Protein AF-A0A1H2GP86-F1 (afdb_monomer)

Sequence (86 aa):
MNILKQNWKLFLIASLTLGLAPFNPPHIWGKLQWILGGNAFSAENGMESQDWFDVLLHGTPWILLLISIFLNLFAAKSKVTSSKKT

pLDDT: mean 86.39, std 13.92, range [47.31, 97.56]

Mean predicted aligned error: 7.45 Å

Solvent-accessible surface area (backbone atoms only — not comparable to full-atom values): 4868 Å² total; per-residue (Å²): 115,65,65,48,52,73,42,35,65,58,26,46,52,38,22,71,44,58,27,32,39,54,82,82,73,29,54,42,57,60,52,50,52,34,52,75,67,54,36,39,77,34,95,89,64,38,58,51,74,67,54,53,46,45,44,49,64,22,43,45,27,47,53,51,27,53,52,14,49,49,50,61,72,63,64,74,79,77,72,79,82,73,82,80,72,133

Structure (mmCIF, N/CA/C/O backbone):
data_AF-A0A1H2GP86-F1
#
_entry.id   AF-A0A1H2GP86-F1
#
loop_
_atom_site.group_PDB
_atom_site.id
_atom_site.type_symbol
_atom_site.label_atom_id
_atom_site.label_alt_id
_atom_site.label_comp_id
_atom_site.label_asym_id
_atom_site.label_entity_id
_atom_site.label_seq_id
_atom_site.pdbx_PDB_ins_code
_atom_site.Cartn_x
_atom_site.Cartn_y
_atom_site.Cartn_z
_atom_site.occupancy
_atom_site.B_iso_or_equiv
_atom_site.auth_seq_id
_atom_site.auth_comp_id
_atom_site.auth_asym_id
_atom_site.auth_atom_id
_atom_site.pdbx_PDB_model_num
ATOM 1 N N . MET A 1 1 ? -16.802 -12.466 3.122 1.00 62.00 1 MET A N 1
ATOM 2 C CA . MET A 1 1 ? -17.281 -11.074 3.321 1.00 62.00 1 MET A CA 1
ATOM 3 C C . MET A 1 1 ? -17.073 -10.552 4.751 1.00 62.00 1 MET A C 1
ATOM 5 O O . MET A 1 1 ? -16.572 -9.444 4.892 1.00 62.00 1 MET A O 1
ATOM 9 N N . ASN A 1 2 ? -17.407 -11.312 5.809 1.00 79.75 2 ASN A N 1
ATOM 10 C CA . ASN A 1 2 ? -17.237 -10.849 7.203 1.00 79.75 2 ASN A CA 1
ATOM 11 C C . ASN A 1 2 ? -15.781 -10.601 7.616 1.00 79.75 2 ASN A C 1
ATOM 13 O O . ASN A 1 2 ? -15.515 -9.605 8.279 1.00 79.75 2 ASN A O 1
ATOM 17 N N . ILE A 1 3 ? -14.849 -11.461 7.188 1.00 87.94 3 ILE A N 1
ATOM 18 C CA . ILE A 1 3 ? -13.426 -11.354 7.549 1.00 87.94 3 ILE A CA 1
ATOM 19 C C . ILE A 1 3 ? -12.870 -9.986 7.151 1.00 87.94 3 ILE A C 1
ATOM 21 O O . ILE A 1 3 ? -12.258 -9.321 7.981 1.00 87.94 3 ILE A O 1
ATOM 25 N N . LEU A 1 4 ? -13.144 -9.533 5.921 1.00 89.12 4 LEU A N 1
ATOM 26 C CA . LEU A 1 4 ? -12.653 -8.241 5.447 1.00 89.12 4 LEU A CA 1
ATOM 27 C C . LEU A 1 4 ? -13.215 -7.088 6.277 1.00 89.12 4 LEU A C 1
ATOM 29 O O . LEU A 1 4 ? -12.456 -6.226 6.698 1.00 89.12 4 LEU A O 1
ATOM 33 N N . LYS A 1 5 ? -14.520 -7.098 6.571 1.00 87.38 5 LYS A N 1
ATOM 34 C CA . LYS A 1 5 ? -15.163 -6.046 7.369 1.00 87.38 5 LYS A CA 1
ATOM 35 C C . LYS A 1 5 ? -14.647 -5.987 8.807 1.00 87.38 5 LYS A C 1
ATOM 37 O O . LYS A 1 5 ? -14.403 -4.899 9.314 1.00 87.38 5 LYS A O 1
ATOM 42 N N . GLN A 1 6 ? -14.484 -7.141 9.452 1.00 92.31 6 GLN A N 1
ATOM 43 C CA . GLN A 1 6 ? -14.114 -7.242 10.868 1.00 92.31 6 GLN A CA 1
ATOM 44 C C . GLN A 1 6 ? -12.623 -6.981 11.110 1.00 92.31 6 GLN A C 1
ATOM 46 O O . GLN A 1 6 ? -12.263 -6.380 12.118 1.00 92.31 6 GLN A O 1
ATOM 51 N N . ASN A 1 7 ? -11.760 -7.378 10.172 1.00 94.56 7 ASN A N 1
ATOM 52 C CA . ASN A 1 7 ? -10.304 -7.304 10.321 1.00 94.56 7 ASN A CA 1
ATOM 53 C C . ASN A 1 7 ? -9.686 -6.075 9.637 1.00 94.56 7 ASN A C 1
ATOM 55 O O . ASN A 1 7 ? -8.498 -6.065 9.336 1.00 94.56 7 ASN A O 1
ATOM 59 N N . TRP A 1 8 ? -10.459 -5.010 9.412 1.00 94.69 8 TRP A N 1
ATOM 60 C CA . TRP A 1 8 ? -9.964 -3.789 8.763 1.00 94.69 8 TRP A CA 1
ATOM 61 C C . TRP A 1 8 ? -8.741 -3.179 9.473 1.00 94.69 8 TRP A C 1
ATOM 63 O O . TRP A 1 8 ? -7.833 -2.679 8.817 1.00 94.69 8 TRP A O 1
ATOM 73 N N . LYS A 1 9 ? -8.672 -3.298 10.810 1.00 95.88 9 LYS A N 1
ATOM 74 C CA . LYS A 1 9 ? -7.521 -2.864 11.621 1.00 95.88 9 LYS A CA 1
ATOM 75 C C . LYS A 1 9 ? -6.248 -3.646 11.297 1.00 95.88 9 LYS A C 1
ATOM 77 O O . LYS A 1 9 ? -5.173 -3.060 11.282 1.00 95.88 9 LYS A O 1
ATOM 82 N N . LEU A 1 10 ? -6.368 -4.947 11.022 1.00 96.38 10 LEU A N 1
ATOM 83 C CA . LEU A 1 10 ? -5.232 -5.775 10.619 1.00 96.38 10 LEU A CA 1
ATOM 84 C C . LEU A 1 10 ? -4.673 -5.284 9.283 1.00 96.38 10 LEU A C 1
ATOM 86 O O . LEU A 1 10 ? -3.468 -5.093 9.168 1.00 96.38 10 LEU A O 1
ATOM 90 N N . PHE A 1 11 ? -5.538 -5.013 8.300 1.00 96.44 11 PHE A N 1
ATOM 91 C CA . PHE A 1 11 ? -5.097 -4.470 7.011 1.00 96.44 11 PHE A CA 1
ATOM 92 C C . PHE A 1 11 ? -4.532 -3.059 7.141 1.00 96.44 11 PHE A C 1
ATOM 94 O O . PHE A 1 11 ? -3.586 -2.730 6.434 1.00 96.44 11 PHE A O 1
ATOM 101 N N . LEU A 1 12 ? -5.053 -2.245 8.065 1.00 96.75 12 LEU A N 1
ATOM 102 C CA . LEU A 1 12 ? -4.485 -0.934 8.369 1.00 96.75 12 LEU A CA 1
ATOM 103 C C . LEU A 1 12 ? -3.055 -1.069 8.899 1.00 96.75 12 LEU A C 1
ATOM 105 O O . LEU A 1 12 ? -2.147 -0.462 8.344 1.00 96.75 12 LEU A O 1
ATOM 109 N N . ILE A 1 13 ? -2.842 -1.900 9.921 1.00 97.56 13 ILE A N 1
ATOM 110 C CA . ILE A 1 13 ? -1.508 -2.131 10.492 1.00 97.56 13 ILE A CA 1
ATOM 111 C C . ILE A 1 13 ? -0.573 -2.731 9.438 1.00 97.56 13 ILE A C 1
ATOM 113 O O . ILE A 1 13 ? 0.552 -2.262 9.292 1.00 97.56 13 ILE A O 1
ATOM 117 N N . ALA A 1 14 ? -1.031 -3.713 8.659 1.00 96.81 14 ALA A N 1
ATOM 118 C CA . ALA A 1 14 ? -0.235 -4.318 7.595 1.00 96.81 14 ALA A CA 1
ATOM 119 C C . ALA A 1 14 ? 0.118 -3.309 6.488 1.00 96.81 14 ALA A C 1
ATOM 121 O O . ALA A 1 14 ? 1.237 -3.326 5.989 1.00 96.81 14 ALA A O 1
ATOM 122 N N . SER A 1 15 ? -0.787 -2.392 6.137 1.00 96.31 15 SER A N 1
ATOM 123 C CA . SER A 1 15 ? -0.514 -1.325 5.160 1.00 96.31 15 SER A CA 1
ATOM 124 C C . SER A 1 15 ? 0.512 -0.334 5.690 1.00 96.31 15 SER A C 1
ATOM 126 O O . SER A 1 15 ? 1.455 0.012 4.990 1.00 96.31 15 SER A O 1
ATOM 128 N N . LEU A 1 16 ? 0.361 0.075 6.951 1.00 95.31 16 LEU A N 1
ATOM 129 C CA . LEU A 1 16 ? 1.265 1.020 7.601 1.00 95.31 16 LEU A CA 1
ATOM 130 C C . LEU A 1 16 ? 2.624 0.420 7.964 1.00 95.31 16 LEU A C 1
ATOM 132 O O . LEU A 1 16 ? 3.524 1.182 8.278 1.00 95.31 16 LEU A O 1
ATOM 136 N N . THR A 1 17 ? 2.780 -0.904 7.956 1.00 95.00 17 THR A N 1
ATOM 137 C CA . THR A 1 17 ? 4.055 -1.580 8.236 1.00 95.00 17 THR A CA 1
ATOM 138 C C . THR A 1 17 ? 4.632 -2.183 6.963 1.00 95.00 17 THR A C 1
ATOM 140 O O . THR A 1 17 ? 5.498 -1.578 6.341 1.00 95.00 17 THR A O 1
ATOM 14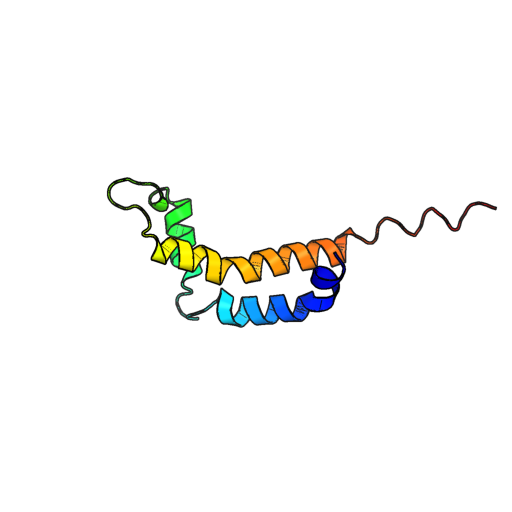3 N N . LEU A 1 18 ? 4.115 -3.335 6.533 1.00 95.06 18 LEU A N 1
ATOM 144 C CA . LEU A 1 18 ? 4.565 -4.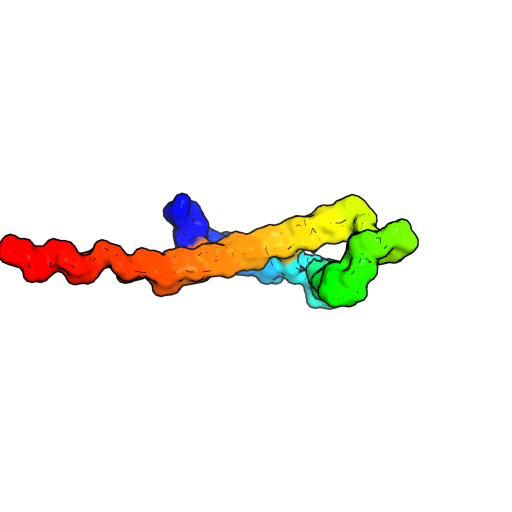036 5.333 1.00 95.06 18 LEU A CA 1
ATOM 145 C C . LEU A 1 18 ? 4.323 -3.214 4.063 1.00 95.06 18 LEU A C 1
ATOM 147 O O . LEU A 1 18 ? 5.194 -3.154 3.211 1.00 95.06 18 LEU A O 1
ATOM 151 N N . GLY A 1 19 ? 3.176 -2.543 3.939 1.00 92.94 19 GLY A N 1
ATOM 152 C CA . GLY A 1 19 ? 2.839 -1.781 2.732 1.00 92.94 19 GLY A CA 1
ATOM 153 C C . GLY A 1 19 ? 3.655 -0.502 2.521 1.00 92.94 19 GLY A C 1
ATOM 154 O O . GLY A 1 19 ? 3.728 -0.014 1.394 1.00 92.94 19 GLY A O 1
ATOM 155 N N . LEU A 1 20 ? 4.263 0.042 3.580 1.00 93.31 20 LEU A N 1
ATOM 156 C CA . LEU A 1 20 ? 5.145 1.214 3.519 1.00 93.31 20 LEU A CA 1
ATOM 157 C C . LEU A 1 20 ? 6.629 0.857 3.599 1.00 93.31 20 LEU A C 1
ATOM 159 O O . LEU A 1 20 ? 7.458 1.754 3.479 1.00 93.31 20 LEU A O 1
ATOM 163 N N . ALA A 1 21 ? 6.978 -0.409 3.821 1.00 92.38 21 ALA A N 1
ATOM 164 C CA . ALA A 1 21 ? 8.367 -0.802 3.980 1.00 92.38 21 ALA A CA 1
ATOM 165 C C . ALA A 1 21 ? 9.163 -0.664 2.662 1.00 92.38 21 ALA A C 1
ATOM 167 O O . ALA A 1 21 ? 8.621 -0.902 1.579 1.00 92.38 21 ALA A O 1
ATOM 168 N N . PRO A 1 22 ? 10.458 -0.303 2.746 1.00 89.94 22 PRO A N 1
ATOM 169 C CA . PRO A 1 22 ? 11.097 0.468 3.812 1.00 89.94 22 PRO A CA 1
ATOM 170 C C . PRO A 1 22 ? 10.541 1.898 3.843 1.00 89.94 22 PRO A C 1
ATOM 172 O O . PRO A 1 22 ? 10.261 2.480 2.812 1.00 89.94 22 PRO A O 1
ATOM 175 N N . PHE A 1 23 ? 10.425 2.519 5.014 1.00 90.69 23 PHE A N 1
ATOM 176 C CA . PHE A 1 23 ? 9.658 3.768 5.162 1.00 90.69 23 PHE A CA 1
ATOM 177 C C . PHE A 1 23 ? 10.203 4.999 4.420 1.00 90.69 23 PHE A C 1
ATOM 179 O O . PHE A 1 23 ? 9.499 6.003 4.323 1.00 90.69 23 PHE A O 1
ATOM 186 N N . ASN A 1 24 ? 11.443 4.961 3.924 1.00 87.44 24 ASN A N 1
ATOM 187 C CA . ASN A 1 24 ? 12.062 6.096 3.251 1.00 87.44 24 ASN A CA 1
ATOM 188 C C . ASN A 1 24 ? 13.149 5.657 2.245 1.00 87.44 24 ASN A C 1
ATOM 190 O O . ASN A 1 24 ? 14.270 5.379 2.674 1.00 87.44 24 ASN A O 1
ATOM 194 N N . 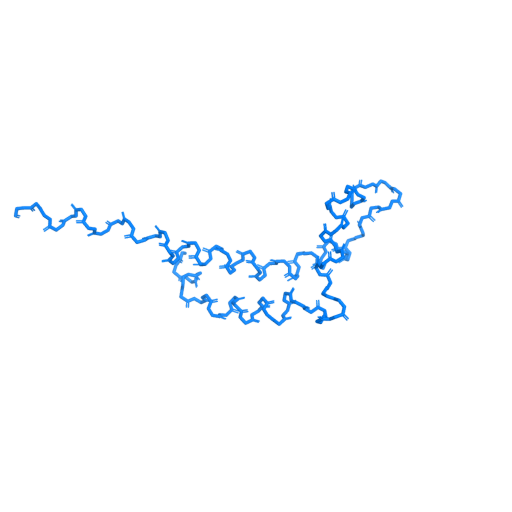PRO A 1 25 ? 12.870 5.629 0.928 1.00 84.69 25 PRO A N 1
ATOM 195 C CA . PRO A 1 25 ? 11.555 5.703 0.284 1.00 84.69 25 PRO A CA 1
ATOM 196 C C . PRO A 1 25 ? 10.825 4.338 0.289 1.00 84.69 25 PRO A C 1
ATOM 198 O O . PRO A 1 25 ? 11.484 3.312 0.117 1.00 84.69 25 PRO A O 1
ATOM 201 N N . PRO A 1 26 ? 9.481 4.302 0.403 1.00 87.06 26 PRO A N 1
ATOM 202 C CA . PRO A 1 26 ? 8.689 3.073 0.259 1.00 87.06 26 PRO A CA 1
ATOM 203 C C . PRO A 1 26 ? 8.977 2.338 -1.047 1.00 87.06 26 PRO A C 1
ATOM 205 O O . PRO A 1 26 ? 8.943 2.963 -2.111 1.00 87.06 26 PRO A O 1
ATOM 208 N N . HIS A 1 27 ? 9.164 1.009 -0.994 1.00 87.88 27 HIS A N 1
ATOM 209 C CA . HIS A 1 27 ? 9.386 0.202 -2.205 1.00 87.88 27 HIS A CA 1
ATOM 210 C C . HIS A 1 27 ? 8.275 0.437 -3.226 1.00 87.88 27 HIS A C 1
ATOM 212 O O . HIS A 1 27 ? 8.541 0.647 -4.409 1.00 87.88 27 HIS A O 1
ATOM 218 N N . ILE A 1 28 ? 7.027 0.487 -2.756 1.00 88.94 28 ILE A N 1
ATOM 219 C CA . ILE A 1 28 ? 5.859 0.676 -3.613 1.00 88.94 28 ILE A CA 1
ATOM 220 C C . ILE A 1 28 ? 5.880 2.005 -4.382 1.00 88.94 28 ILE A C 1
ATOM 222 O O . ILE A 1 28 ? 5.352 2.065 -5.488 1.00 88.94 28 ILE A O 1
ATOM 226 N N . TRP A 1 29 ? 6.515 3.058 -3.853 1.00 90.69 29 TRP A N 1
ATOM 227 C CA . TRP A 1 29 ? 6.517 4.379 -4.486 1.00 90.69 29 TRP A CA 1
ATOM 228 C C . TRP A 1 29 ? 7.262 4.368 -5.822 1.00 90.69 29 TRP A C 1
ATOM 230 O O . TRP A 1 29 ? 6.701 4.746 -6.851 1.00 90.69 29 TRP A O 1
ATOM 240 N N . GLY A 1 30 ? 8.497 3.857 -5.824 1.00 89.38 30 GLY A N 1
ATOM 241 C CA . GLY A 1 30 ? 9.303 3.754 -7.040 1.00 89.38 30 GLY A CA 1
ATOM 242 C C . GLY A 1 30 ? 8.672 2.818 -8.071 1.00 89.38 30 GLY A C 1
ATOM 243 O O . GLY A 1 30 ? 8.626 3.148 -9.254 1.00 89.38 30 GLY A O 1
ATOM 244 N N . LYS A 1 31 ? 8.101 1.685 -7.633 1.00 91.44 31 LYS A N 1
ATOM 245 C CA . LYS A 1 31 ? 7.433 0.756 -8.557 1.00 91.44 31 LYS A CA 1
ATOM 246 C C . LYS A 1 31 ? 6.167 1.355 -9.173 1.00 91.44 31 LYS A C 1
ATOM 248 O O . LYS A 1 31 ? 5.928 1.167 -10.359 1.00 91.44 31 LYS A O 1
ATOM 253 N N . LEU A 1 32 ? 5.372 2.112 -8.411 1.00 90.62 32 LEU A N 1
ATOM 254 C CA . LEU A 1 32 ? 4.203 2.810 -8.955 1.00 90.62 32 LEU A CA 1
ATOM 255 C C . LEU A 1 32 ? 4.609 3.837 -10.012 1.00 90.62 32 LEU A C 1
ATOM 257 O O . LEU A 1 32 ? 3.986 3.890 -11.067 1.00 90.62 32 LEU A O 1
ATOM 261 N N . GLN A 1 33 ? 5.670 4.610 -9.772 1.00 90.94 33 GLN A N 1
ATOM 262 C CA . GLN A 1 33 ? 6.211 5.525 -10.781 1.00 90.94 33 GLN A CA 1
ATOM 263 C C . GLN A 1 33 ? 6.681 4.773 -12.032 1.00 90.94 33 GLN A C 1
ATOM 265 O O . GLN A 1 33 ? 6.424 5.221 -13.146 1.00 90.94 33 GLN A O 1
ATOM 270 N N . TRP A 1 34 ? 7.308 3.609 -11.856 1.00 91.38 34 TRP A N 1
ATOM 271 C CA . TRP A 1 34 ? 7.755 2.755 -12.956 1.00 91.38 34 TRP A CA 1
ATOM 272 C C . TRP A 1 34 ? 6.582 2.234 -13.802 1.00 91.38 34 TRP A C 1
ATOM 274 O O . TRP A 1 34 ? 6.625 2.301 -15.032 1.00 91.38 34 TRP A O 1
ATOM 284 N N . ILE A 1 35 ? 5.508 1.777 -13.148 1.00 91.00 35 ILE A N 1
ATOM 285 C CA . ILE A 1 35 ? 4.277 1.312 -13.804 1.00 91.00 35 ILE A CA 1
ATOM 286 C C . ILE A 1 35 ? 3.584 2.466 -14.534 1.00 91.00 35 ILE A C 1
ATOM 288 O O . ILE A 1 35 ? 3.238 2.334 -15.706 1.00 91.00 35 ILE A O 1
ATOM 292 N N . LEU A 1 36 ? 3.407 3.610 -13.866 1.00 92.25 36 LEU A N 1
ATOM 293 C CA . LEU A 1 36 ? 2.748 4.788 -14.440 1.00 92.25 36 LEU A CA 1
ATOM 294 C C . LEU A 1 36 ? 3.555 5.415 -15.583 1.00 92.25 36 LEU A C 1
ATOM 296 O O . LEU A 1 36 ? 2.972 5.962 -16.514 1.00 92.25 36 LEU A O 1
ATOM 300 N N . GLY A 1 37 ? 4.883 5.313 -15.533 1.00 89.81 37 GLY A N 1
ATOM 301 C CA . GLY A 1 37 ? 5.784 5.760 -16.591 1.00 89.81 37 GLY A CA 1
ATOM 302 C C . GLY A 1 37 ? 5.827 4.840 -17.815 1.00 89.81 37 GLY A C 1
ATOM 303 O O . GLY A 1 37 ? 6.555 5.140 -18.753 1.00 89.81 37 GLY A O 1
ATOM 304 N N . GLY A 1 38 ? 5.106 3.709 -17.816 1.00 87.94 38 GLY A N 1
ATOM 305 C CA . GLY A 1 38 ? 5.051 2.752 -18.931 1.00 87.94 38 GLY A CA 1
ATOM 306 C C . GLY A 1 38 ? 6.285 1.853 -19.077 1.00 87.94 38 GLY A C 1
ATOM 307 O O . GLY A 1 38 ? 6.214 0.821 -19.739 1.00 87.94 38 GLY A O 1
ATOM 308 N N . ASN A 1 39 ? 7.386 2.186 -18.398 1.00 87.19 39 ASN A N 1
ATOM 309 C CA . ASN A 1 39 ? 8.641 1.438 -18.462 1.00 87.19 39 ASN A CA 1
ATOM 310 C C . ASN A 1 39 ? 8.536 0.025 -17.877 1.00 87.19 39 ASN A C 1
ATOM 312 O O . ASN A 1 39 ? 9.297 -0.842 -18.285 1.00 87.19 39 ASN A O 1
ATOM 316 N N . ALA A 1 40 ? 7.586 -0.235 -16.971 1.00 89.44 40 ALA A N 1
ATOM 317 C CA . ALA A 1 40 ? 7.430 -1.545 -16.333 1.00 89.44 40 ALA A CA 1
ATOM 318 C C . ALA A 1 40 ? 7.211 -2.705 -17.326 1.00 89.44 40 ALA A C 1
ATOM 320 O O . ALA A 1 40 ? 7.540 -3.846 -17.005 1.00 89.44 40 ALA A O 1
ATOM 321 N N . PHE A 1 41 ? 6.684 -2.416 -18.521 1.00 89.19 41 PHE A N 1
ATOM 322 C CA . PHE A 1 41 ? 6.397 -3.404 -19.569 1.00 89.19 41 PHE A CA 1
ATOM 323 C C . PHE A 1 41 ? 7.364 -3.333 -20.760 1.00 89.19 41 PHE A C 1
ATOM 325 O O . PHE A 1 41 ? 7.188 -4.058 -21.739 1.00 89.19 41 PHE A O 1
ATOM 332 N N . SER A 1 42 ? 8.362 -2.450 -20.707 1.00 90.00 42 SER A N 1
ATOM 333 C CA . SER A 1 42 ? 9.343 -2.297 -21.779 1.00 90.00 42 SER A CA 1
ATOM 334 C C . SER A 1 42 ? 10.236 -3.534 -21.879 1.00 90.00 42 SER A C 1
ATOM 336 O O . SER A 1 42 ? 10.645 -4.090 -20.868 1.00 90.00 42 SER A O 1
ATOM 338 N N . ALA A 1 43 ? 10.602 -3.939 -23.097 1.00 82.81 43 ALA A N 1
ATOM 339 C CA . ALA A 1 43 ? 11.493 -5.086 -23.298 1.00 82.81 43 ALA A CA 1
ATOM 340 C C . ALA A 1 43 ? 12.921 -4.839 -22.769 1.00 82.81 43 ALA A C 1
ATOM 342 O O . ALA A 1 43 ? 13.588 -5.780 -22.357 1.00 82.81 43 ALA A O 1
ATOM 343 N N . GLU A 1 44 ? 13.378 -3.582 -22.766 1.00 84.06 44 GLU A N 1
ATOM 344 C CA . GLU A 1 44 ? 14.748 -3.220 -22.365 1.00 84.06 44 GLU A CA 1
ATOM 345 C C . GLU A 1 44 ? 14.866 -2.750 -20.908 1.00 84.06 44 GLU A C 1
ATOM 347 O O . GLU A 1 44 ? 15.899 -2.948 -20.284 1.00 84.06 44 GLU A O 1
ATOM 352 N N . ASN A 1 45 ? 13.810 -2.138 -20.361 1.00 85.69 45 ASN A N 1
ATOM 353 C CA . ASN A 1 45 ? 13.795 -1.530 -19.018 1.00 85.69 45 ASN A CA 1
ATOM 354 C C . ASN A 1 45 ? 12.593 -2.002 -18.182 1.00 85.69 45 ASN A C 1
ATOM 356 O O . ASN A 1 45 ? 12.091 -1.267 -17.325 1.00 85.69 45 ASN A O 1
ATOM 360 N N . GLY A 1 46 ? 12.082 -3.188 -18.509 1.00 90.00 46 GLY A N 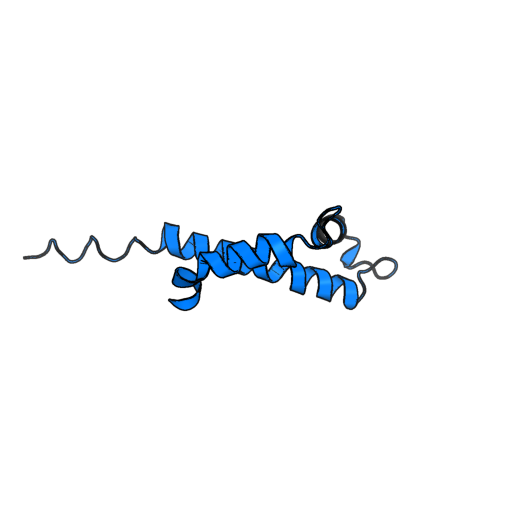1
ATOM 361 C CA . GLY A 1 46 ? 10.944 -3.806 -17.845 1.00 90.00 46 GLY A CA 1
ATOM 362 C C . GLY A 1 46 ? 11.253 -4.168 -16.402 1.00 90.00 46 GLY A C 1
ATOM 363 O O . GLY A 1 46 ? 12.406 -4.346 -16.016 1.00 90.00 46 GLY A O 1
ATOM 364 N N . MET A 1 47 ? 10.196 -4.289 -15.609 1.00 91.94 47 MET A N 1
ATOM 365 C CA . MET A 1 47 ? 10.313 -4.760 -14.236 1.00 91.94 47 MET A CA 1
ATOM 366 C C . MET A 1 47 ? 10.665 -6.248 -14.204 1.00 91.94 47 MET A C 1
ATOM 368 O O . MET A 1 47 ? 10.032 -7.065 -14.880 1.00 91.94 47 MET A O 1
ATOM 372 N N . GLU A 1 48 ? 11.625 -6.605 -13.360 1.00 93.69 48 GLU A N 1
ATOM 373 C CA . GLU A 1 48 ? 11.973 -7.991 -13.090 1.00 93.69 48 GLU A CA 1
ATOM 374 C C . GLU A 1 48 ? 10.918 -8.666 -12.205 1.00 93.69 48 GLU A C 1
ATOM 376 O O . GLU A 1 48 ? 10.081 -8.026 -11.562 1.00 93.69 48 GLU A O 1
ATOM 381 N N . SER A 1 49 ? 10.962 -9.998 -12.119 1.00 93.44 49 SER A N 1
ATOM 382 C CA . SER A 1 49 ? 10.017 -10.765 -11.298 1.00 93.44 49 SER A CA 1
ATOM 383 C C . SER A 1 49 ? 10.018 -10.339 -9.825 1.00 93.44 49 SER A C 1
ATOM 385 O O . SER A 1 49 ? 8.960 -10.326 -9.197 1.00 93.44 49 SER A O 1
ATOM 387 N N . GLN A 1 50 ? 11.176 -9.953 -9.282 1.00 93.25 50 GLN A N 1
ATOM 388 C CA . GLN A 1 50 ? 11.286 -9.424 -7.919 1.00 93.25 50 GLN A CA 1
ATOM 389 C C . GLN 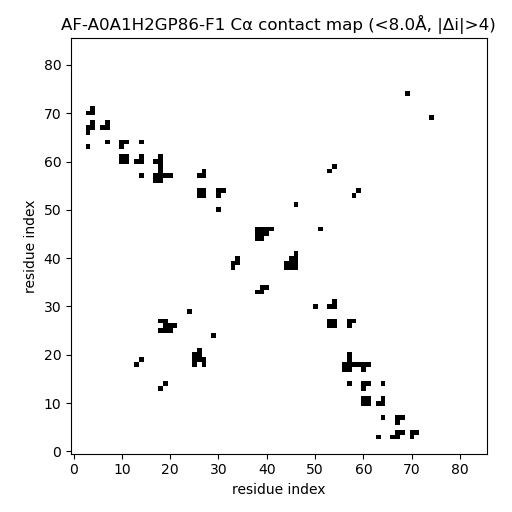A 1 50 ? 10.578 -8.074 -7.757 1.00 93.25 50 GLN A C 1
ATOM 391 O O . GLN A 1 50 ? 9.897 -7.85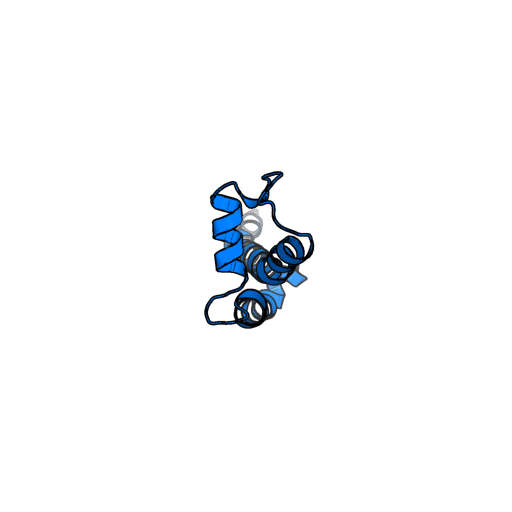3 -6.762 1.00 93.25 50 GLN A O 1
ATOM 396 N N . ASP A 1 51 ? 10.641 -7.207 -8.767 1.00 93.50 51 ASP A N 1
ATOM 397 C CA . ASP A 1 51 ? 9.981 -5.907 -8.733 1.00 93.50 51 ASP A CA 1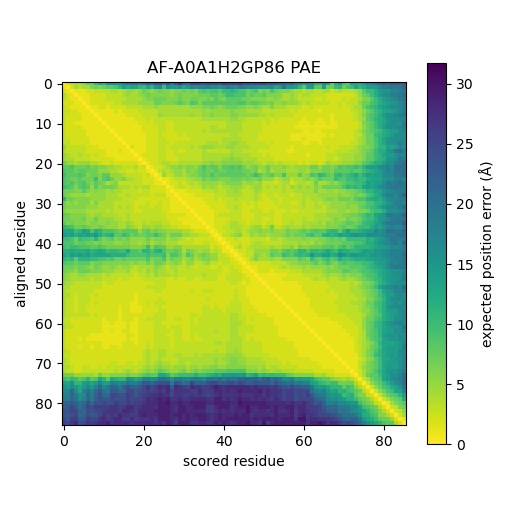
ATOM 398 C C . ASP A 1 51 ? 8.457 -6.070 -8.752 1.00 93.50 51 ASP A C 1
ATOM 400 O O . ASP A 1 51 ? 7.730 -5.356 -8.058 1.00 93.50 51 ASP A O 1
ATOM 404 N N . TRP A 1 52 ? 7.965 -7.037 -9.530 1.00 93.62 52 TRP A N 1
ATOM 405 C CA . TRP A 1 52 ? 6.552 -7.413 -9.535 1.00 93.62 52 TRP A CA 1
ATOM 406 C C . TRP A 1 52 ? 6.115 -8.009 -8.201 1.00 93.62 52 TRP A C 1
ATOM 408 O O . TRP A 1 52 ? 5.021 -7.705 -7.717 1.00 93.62 52 TRP A O 1
ATOM 418 N N . PHE A 1 53 ? 6.973 -8.822 -7.584 1.00 94.69 53 PHE A N 1
ATOM 419 C CA . PHE A 1 53 ? 6.727 -9.339 -6.247 1.00 94.69 53 PHE A CA 1
ATOM 420 C C . PHE A 1 53 ? 6.677 -8.214 -5.208 1.00 94.69 53 PHE A C 1
ATOM 422 O O . PHE A 1 53 ? 5.772 -8.221 -4.379 1.00 94.69 53 PHE A O 1
ATOM 429 N N . ASP A 1 54 ? 7.546 -7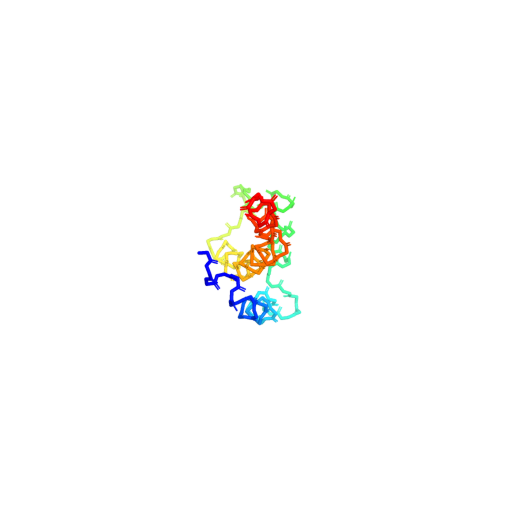.203 -5.294 1.00 94.19 54 ASP A N 1
ATOM 430 C CA . ASP A 1 54 ? 7.495 -6.028 -4.419 1.00 94.19 54 ASP A CA 1
ATOM 431 C C . ASP A 1 54 ? 6.158 -5.293 -4.540 1.00 94.19 54 ASP A C 1
ATOM 433 O O . ASP A 1 54 ? 5.545 -4.961 -3.523 1.00 94.19 54 ASP A O 1
ATOM 437 N N . VAL A 1 55 ? 5.668 -5.071 -5.765 1.00 94.50 55 VAL A N 1
ATOM 438 C CA . VAL A 1 55 ? 4.358 -4.438 -6.001 1.00 94.50 55 VAL A CA 1
ATOM 439 C C . VAL A 1 55 ? 3.234 -5.257 -5.388 1.00 94.50 55 VAL A C 1
ATOM 441 O O . VAL A 1 55 ? 2.368 -4.701 -4.713 1.00 94.50 55 VAL A O 1
ATOM 444 N N . LEU A 1 56 ? 3.246 -6.573 -5.598 1.00 95.56 56 LEU A N 1
ATOM 445 C CA . LEU A 1 56 ? 2.243 -7.465 -5.034 1.00 95.56 56 LEU A CA 1
ATOM 446 C C . LEU A 1 56 ? 2.301 -7.444 -3.501 1.00 95.56 56 LEU A C 1
ATOM 448 O O . LEU A 1 56 ? 1.282 -7.215 -2.852 1.00 95.56 56 LEU A O 1
ATOM 452 N N . LEU A 1 57 ? 3.478 -7.656 -2.917 1.00 95.62 57 LEU A N 1
ATOM 453 C CA . LEU A 1 57 ? 3.673 -7.795 -1.477 1.00 95.62 57 LEU A CA 1
ATOM 454 C C . LEU A 1 57 ? 3.310 -6.509 -0.730 1.00 95.62 57 LEU A C 1
ATOM 456 O O . LEU A 1 57 ? 2.553 -6.555 0.240 1.00 95.62 57 LEU A O 1
ATOM 460 N N . HIS A 1 58 ? 3.801 -5.364 -1.202 1.00 95.06 58 HIS A N 1
ATOM 461 C CA . HIS A 1 58 ? 3.572 -4.077 -0.548 1.00 95.06 58 HIS A CA 1
ATOM 462 C C . HIS A 1 58 ? 2.198 -3.498 -0.914 1.00 95.06 58 HIS A C 1
ATOM 464 O O . HIS A 1 58 ? 1.582 -2.815 -0.099 1.00 95.06 58 HIS A O 1
ATOM 470 N N . GLY A 1 59 ? 1.669 -3.792 -2.107 1.00 94.94 59 GLY A N 1
ATOM 471 C CA . GLY A 1 59 ? 0.365 -3.307 -2.573 1.00 94.94 59 GLY A CA 1
ATOM 472 C C . GLY A 1 59 ? -0.831 -4.081 -2.018 1.00 94.94 59 GLY A C 1
ATOM 473 O O . GLY A 1 59 ? -1.893 -3.495 -1.796 1.00 94.94 59 GLY A O 1
ATOM 474 N N . THR A 1 60 ? -0.675 -5.379 -1.739 1.00 96.50 60 THR A N 1
ATOM 475 C CA . THR A 1 60 ? -1.775 -6.235 -1.254 1.00 96.50 60 THR A CA 1
ATOM 476 C C . THR A 1 60 ? -2.429 -5.705 0.031 1.00 96.50 60 THR A C 1
ATOM 478 O O . THR A 1 60 ? -3.661 -5.611 0.055 1.00 96.50 60 THR A O 1
ATOM 481 N N . PRO A 1 61 ? -1.682 -5.298 1.082 1.00 96.31 61 PRO A N 1
ATOM 482 C CA . PRO A 1 61 ? -2.276 -4.718 2.286 1.00 96.31 61 PRO A CA 1
ATOM 483 C C . PRO A 1 61 ? -3.180 -3.511 2.000 1.00 96.31 61 PRO A C 1
ATOM 485 O O . PRO A 1 61 ? -4.289 -3.444 2.536 1.00 96.31 61 PRO A O 1
ATOM 488 N N . TRP A 1 62 ? -2.757 -2.613 1.101 1.00 95.88 62 TRP A N 1
ATOM 489 C CA . TRP A 1 62 ? -3.518 -1.421 0.721 1.00 95.88 62 TRP A CA 1
ATOM 490 C C . TRP A 1 62 ? -4.817 -1.769 0.002 1.00 95.88 62 TRP A C 1
ATOM 492 O O . TRP A 1 62 ? -5.870 -1.223 0.330 1.00 95.88 62 TRP A O 1
ATOM 502 N N . ILE A 1 63 ? -4.771 -2.709 -0.945 1.00 96.12 63 ILE A N 1
ATOM 503 C CA . ILE A 1 63 ? -5.963 -3.160 -1.677 1.00 96.12 63 ILE A CA 1
ATOM 504 C C . ILE A 1 63 ? -6.974 -3.779 -0.703 1.00 96.12 63 ILE A C 1
ATOM 506 O O . ILE A 1 63 ? -8.159 -3.437 -0.733 1.00 96.12 63 ILE A O 1
ATOM 510 N N . LEU A 1 64 ? -6.514 -4.643 0.206 1.00 95.81 64 LEU A N 1
ATOM 511 C CA . LEU A 1 64 ? -7.372 -5.260 1.221 1.00 95.81 64 LEU A CA 1
ATOM 512 C C . LEU A 1 64 ? -7.978 -4.220 2.171 1.00 95.81 64 LEU A C 1
ATOM 514 O O . LEU A 1 64 ? -9.161 -4.317 2.510 1.00 95.81 64 LEU A O 1
ATOM 518 N N . LEU A 1 65 ? -7.201 -3.206 2.562 1.00 96.62 65 LEU A N 1
ATOM 519 C CA . LEU A 1 65 ? -7.679 -2.091 3.375 1.00 96.62 65 LEU A CA 1
ATOM 520 C C . LEU A 1 65 ? -8.763 -1.287 2.644 1.00 96.62 65 LEU A C 1
ATOM 522 O O . LEU A 1 65 ? -9.822 -1.046 3.221 1.00 96.62 65 LEU A O 1
ATOM 526 N N . LEU A 1 66 ? -8.552 -0.927 1.374 1.00 95.81 66 LEU A N 1
ATOM 527 C CA . LEU A 1 66 ? -9.526 -0.182 0.567 1.00 95.81 66 LEU A CA 1
ATOM 528 C C . LEU A 1 66 ? -10.838 -0.952 0.398 1.00 95.81 66 LEU A C 1
ATOM 530 O O . LEU A 1 66 ? -11.913 -0.395 0.625 1.00 95.81 66 LEU A O 1
ATOM 534 N N . ILE A 1 67 ? -10.764 -2.247 0.072 1.00 94.88 67 ILE A N 1
ATOM 535 C CA . ILE A 1 67 ? -11.948 -3.113 -0.029 1.00 94.88 67 ILE A CA 1
ATOM 536 C C . ILE A 1 67 ? -12.663 -3.183 1.324 1.00 94.88 67 ILE A C 1
ATOM 538 O O . ILE A 1 67 ? -13.888 -3.081 1.393 1.00 94.88 67 ILE A O 1
ATOM 542 N N . SER A 1 68 ? -11.913 -3.340 2.413 1.00 94.56 68 SER A N 1
ATOM 543 C CA . SER A 1 68 ? -12.474 -3.416 3.758 1.00 94.56 68 SER A CA 1
ATOM 544 C C . SER A 1 68 ? -13.190 -2.124 4.171 1.00 94.56 68 SER A C 1
ATOM 546 O O . SER A 1 68 ? -14.315 -2.179 4.679 1.00 94.56 68 SER A O 1
ATOM 548 N N . ILE A 1 69 ? -12.587 -0.963 3.903 1.00 93.88 69 ILE A N 1
ATOM 549 C CA . ILE A 1 69 ? -13.190 0.352 4.145 1.00 93.88 69 ILE A CA 1
ATOM 550 C C . ILE A 1 69 ? -14.453 0.507 3.297 1.00 93.88 69 ILE A C 1
ATOM 552 O O . ILE A 1 69 ? -15.511 0.828 3.836 1.00 93.88 69 ILE A O 1
ATOM 556 N N . PHE A 1 70 ? -14.383 0.205 1.998 1.00 93.75 70 PHE A N 1
ATOM 557 C CA . PHE A 1 70 ? -15.533 0.285 1.100 1.00 93.75 70 PHE A CA 1
ATOM 558 C C . PHE A 1 70 ? -16.704 -0.575 1.600 1.00 93.75 70 PHE A C 1
ATOM 560 O O . PHE A 1 70 ? -17.843 -0.116 1.688 1.00 93.75 70 PHE A O 1
ATOM 567 N N . LEU A 1 71 ? -16.426 -1.812 2.014 1.00 91.56 71 LEU A N 1
ATOM 568 C CA . LEU A 1 71 ? -17.434 -2.711 2.568 1.00 91.56 71 LEU A CA 1
ATOM 569 C C . LEU A 1 71 ? -18.010 -2.224 3.905 1.00 91.56 71 LEU A C 1
ATOM 571 O O . LEU A 1 71 ? -19.178 -2.499 4.178 1.00 91.56 71 LEU A O 1
ATOM 575 N N . ASN A 1 72 ? -17.234 -1.543 4.748 1.00 88.69 72 ASN A N 1
ATOM 576 C CA . ASN A 1 72 ? -17.732 -0.982 6.007 1.00 88.69 72 ASN A CA 1
ATOM 577 C C . ASN A 1 72 ? -18.575 0.283 5.785 1.00 88.69 72 ASN A C 1
ATOM 579 O O . ASN A 1 72 ? -19.594 0.450 6.450 1.00 88.69 72 ASN A O 1
ATOM 583 N N . LEU A 1 73 ? -18.196 1.134 4.829 1.00 89.44 73 LEU A N 1
ATOM 584 C CA . LEU A 1 73 ? -18.884 2.397 4.550 1.00 89.44 73 LEU A CA 1
ATOM 585 C C . LEU A 1 73 ? -20.151 2.218 3.701 1.00 89.44 73 LEU A C 1
ATOM 587 O O . LEU A 1 73 ? -21.172 2.844 3.975 1.00 89.44 73 LEU A O 1
ATOM 591 N N . PHE A 1 74 ? -20.121 1.355 2.680 1.00 84.69 74 PHE A N 1
ATOM 592 C CA . PHE A 1 74 ? -21.183 1.293 1.667 1.00 84.69 74 PHE A CA 1
ATOM 593 C C . PHE A 1 74 ? -22.115 0.081 1.787 1.00 84.69 74 PHE A C 1
ATOM 595 O O . PHE A 1 74 ? -23.210 0.097 1.226 1.00 84.69 74 PHE A O 1
ATOM 602 N N . ALA A 1 75 ? -21.764 -0.952 2.562 1.00 70.75 75 ALA A N 1
ATOM 603 C CA . ALA A 1 75 ? -22.629 -2.130 2.712 1.00 70.75 75 ALA A CA 1
ATOM 604 C C . ALA A 1 75 ? -23.797 -1.945 3.707 1.00 70.75 75 ALA A C 1
ATOM 606 O O . ALA A 1 75 ? -24.512 -2.908 3.984 1.00 70.75 75 ALA A O 1
ATOM 607 N N . ALA A 1 76 ? -24.014 -0.737 4.240 1.00 60.91 76 ALA A N 1
ATOM 608 C CA . ALA A 1 76 ? -25.093 -0.423 5.183 1.00 60.91 76 ALA A CA 1
ATOM 609 C C . ALA A 1 76 ? -26.472 -0.167 4.525 1.00 60.91 76 ALA A C 1
ATOM 611 O O . ALA A 1 76 ? -27.405 0.270 5.194 1.00 60.91 76 ALA A O 1
ATOM 612 N N . LYS A 1 77 ? -26.648 -0.454 3.227 1.00 56.69 77 LYS A N 1
ATOM 613 C CA . LYS A 1 77 ? -27.875 -0.117 2.473 1.00 56.69 77 LYS A CA 1
ATOM 614 C C . LYS A 1 77 ? -28.899 -1.251 2.282 1.00 56.69 77 LYS A C 1
ATOM 616 O O . LYS A 1 77 ? -29.670 -1.192 1.334 1.00 56.69 77 LYS A O 1
ATOM 621 N N . SER A 1 78 ? -28.966 -2.266 3.150 1.00 55.16 78 SER A N 1
ATOM 622 C CA . SER A 1 78 ? -29.947 -3.363 2.969 1.00 55.16 78 SER A CA 1
ATOM 623 C C . SER A 1 78 ? -30.948 -3.600 4.103 1.00 55.16 78 SER A C 1
ATOM 625 O O . SER A 1 78 ? -31.834 -4.431 3.931 1.00 55.16 78 SER A O 1
ATOM 627 N N . LYS A 1 79 ? -30.883 -2.889 5.241 1.00 51.00 79 LYS A N 1
ATOM 628 C CA . LYS A 1 79 ? -31.766 -3.196 6.392 1.00 51.00 79 LYS A CA 1
ATOM 629 C C . LYS A 1 79 ? -32.864 -2.181 6.724 1.00 51.00 79 LYS A C 1
ATOM 631 O O . LYS A 1 79 ? -33.698 -2.481 7.568 1.00 51.00 79 LYS A O 1
ATOM 636 N N . VAL A 1 80 ? -32.930 -1.025 6.063 1.00 52.12 80 VAL A N 1
ATOM 637 C CA . VAL A 1 80 ? -33.932 0.009 6.409 1.00 52.12 80 VAL A CA 1
ATOM 638 C C . VAL A 1 80 ? -35.291 -0.211 5.723 1.00 52.12 80 VAL A C 1
ATOM 640 O O . VAL A 1 80 ? -36.311 0.257 6.218 1.00 52.12 80 VAL A O 1
ATOM 643 N N . THR A 1 81 ? -35.363 -0.988 4.640 1.00 48.94 81 THR A N 1
ATOM 644 C CA . THR A 1 81 ? -36.595 -1.122 3.837 1.00 48.94 81 THR A CA 1
ATOM 645 C C . THR A 1 81 ? -37.544 -2.250 4.261 1.00 48.94 81 THR A C 1
ATOM 647 O O . THR A 1 81 ? -38.638 -2.331 3.714 1.00 48.94 81 THR A O 1
ATOM 650 N N . SER A 1 82 ? -37.187 -3.101 5.234 1.00 53.75 82 SER A N 1
ATOM 651 C CA . SER A 1 82 ? -38.016 -4.266 5.613 1.00 53.75 82 SER A CA 1
ATOM 652 C C . SER A 1 82 ? -38.839 -4.101 6.899 1.00 53.75 82 SER A C 1
ATOM 654 O O . SER A 1 82 ? -39.674 -4.953 7.172 1.00 53.75 82 SER A O 1
ATOM 656 N N . SER A 1 83 ? -38.650 -3.037 7.689 1.00 51.69 83 SER A N 1
ATOM 657 C CA . SER A 1 83 ? -39.357 -2.868 8.979 1.00 51.69 83 SER A CA 1
ATOM 658 C C . SER A 1 83 ? -40.584 -1.947 8.910 1.00 51.69 83 SER A C 1
ATOM 660 O O . SER A 1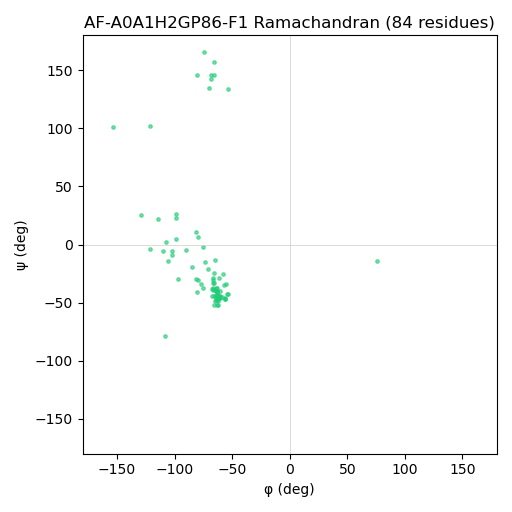 83 ? -41.174 -1.636 9.940 1.00 51.69 83 SER A O 1
ATOM 662 N N . LYS A 1 84 ? -40.963 -1.474 7.716 1.00 51.88 84 LYS A N 1
ATOM 663 C CA . LYS A 1 84 ? -42.079 -0.528 7.519 1.00 51.88 84 LYS A CA 1
ATOM 664 C C . LYS A 1 84 ? -43.260 -1.108 6.736 1.00 51.88 84 LYS A C 1
ATOM 666 O O . LYS A 1 84 ? -44.042 -0.350 6.170 1.00 51.88 84 LYS A O 1
ATOM 671 N N . LYS A 1 85 ? -43.401 -2.434 6.693 1.00 52.47 85 LYS A N 1
ATOM 672 C CA . LYS A 1 85 ? -44.583 -3.077 6.117 1.00 52.47 85 LYS A CA 1
ATOM 673 C C . LYS A 1 85 ? -45.257 -3.954 7.174 1.00 52.47 85 LYS A C 1
ATOM 675 O O . LYS A 1 85 ? -44.768 -5.044 7.437 1.00 52.47 85 LYS A O 1
ATOM 680 N N . THR A 1 86 ? -46.343 -3.380 7.706 1.00 47.31 86 THR A N 1
ATOM 681 C CA . THR A 1 86 ? -47.527 -3.987 8.349 1.00 47.31 86 THR A CA 1
ATOM 682 C C . THR A 1 86 ? -47.318 -4.810 9.606 1.00 47.31 86 THR A C 1
ATOM 684 O O . THR A 1 86 ? -46.792 -5.935 9.486 1.00 47.31 86 THR A O 1
#

Secondary structure (DSSP, 8-state):
-HHHHHTHHHHHHHHHHGGG-SSSS-HHHHHHHHHHTSGGG-TTTPPPHHHHHHHHHHHHHHHHHHHHHHHHHHTT-SSSSSSS--

Radius of gyration: 18.45 Å; Cα contacts (8 Å, |Δi|>4): 74; chains: 1; bounding box: 62×17×35 Å

Foldseek 3Di:
DVCLQVCLVVLVVCLVPFLCPPVVRRLLVVLVVCVVVVQCPDPVRHDDPVSVVSNCRNVVSVVSNVVNVCCNPPVPPDPPPPPPDD